Protein AF-A0A946YB17-F1 (afdb_monomer)

Sequence (81 aa):
MTMNAKYKSTLLWLLVLVRMVMPIGSSAERIKDVASVAGVRDNQLLGYGLVVGLDGTGDSSSQPFTVQSLTNMLAQLGVVI

Foldseek 3Di:
DDDDPVVVVVVVVVVVVVVVPDDDDDDDDDCVVVDDDPPDDPDDDDDDDDDADDPPDGPPVPDCPRVVVVQVVCVVVVNHD

Structure (mmCIF, N/CA/C/O backbone):
data_AF-A0A946YB17-F1
#
_entry.id   AF-A0A946YB17-F1
#
loop_
_atom_site.group_PDB
_atom_site.id
_atom_site.type_symbol
_atom_site.label_atom_id
_atom_site.label_alt_id
_atom_site.label_comp_id
_atom_site.label_asym_id
_atom_site.label_entity_id
_atom_site.label_seq_id
_atom_site.pdbx_PDB_ins_code
_atom_site.Cartn_x
_atom_site.Cartn_y
_atom_site.Cartn_z
_atom_site.occupancy
_atom_site.B_iso_or_equiv
_atom_site.auth_seq_id
_atom_site.auth_comp_id
_atom_site.auth_asym_id
_atom_site.auth_atom_id
_atom_site.pdbx_PDB_model_num
ATOM 1 N N . MET A 1 1 ? 47.499 20.988 -38.595 1.00 53.34 1 MET A N 1
ATOM 2 C CA . MET A 1 1 ? 48.120 20.012 -37.673 1.00 53.34 1 MET A CA 1
ATOM 3 C C . MET A 1 1 ? 47.192 18.798 -37.574 1.00 53.34 1 MET A C 1
ATOM 5 O O . MET A 1 1 ? 46.291 18.770 -36.748 1.00 5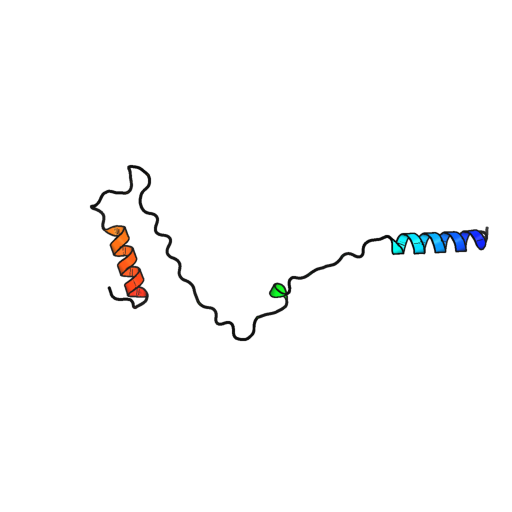3.34 1 MET A O 1
ATOM 9 N N . THR A 1 2 ? 47.278 17.871 -38.533 1.00 57.94 2 THR A N 1
ATOM 10 C CA . THR A 1 2 ? 46.327 16.757 -38.687 1.00 57.94 2 THR A CA 1
ATOM 11 C C . THR A 1 2 ? 46.774 15.564 -37.846 1.00 57.94 2 THR A C 1
ATOM 13 O O . THR A 1 2 ? 47.821 14.967 -38.069 1.00 57.94 2 THR A O 1
ATOM 16 N N . MET A 1 3 ? 45.979 15.232 -36.833 1.00 62.47 3 MET A N 1
ATOM 17 C CA . MET A 1 3 ? 46.229 14.095 -35.949 1.00 62.47 3 MET A CA 1
ATOM 18 C C . MET A 1 3 ? 46.171 12.778 -36.746 1.00 62.47 3 MET A C 1
ATOM 20 O O . MET A 1 3 ? 45.217 12.553 -37.496 1.00 62.47 3 MET A O 1
ATOM 24 N N . ASN A 1 4 ? 47.197 11.935 -36.592 1.00 70.00 4 ASN A N 1
ATOM 25 C CA . ASN A 1 4 ? 47.410 10.695 -37.348 1.00 70.00 4 ASN A CA 1
ATOM 26 C C . ASN A 1 4 ? 46.180 9.760 -37.294 1.00 70.00 4 ASN A C 1
ATOM 28 O O . ASN A 1 4 ? 45.653 9.484 -36.215 1.00 70.00 4 ASN A O 1
ATOM 32 N N . ALA A 1 5 ? 45.744 9.236 -38.449 1.00 72.06 5 ALA A N 1
ATOM 33 C CA . ALA A 1 5 ? 44.503 8.456 -38.594 1.00 72.06 5 ALA A CA 1
ATOM 34 C C . ALA A 1 5 ? 44.436 7.203 -37.693 1.00 72.06 5 ALA A C 1
ATOM 36 O O . ALA A 1 5 ? 43.356 6.809 -37.253 1.00 72.06 5 ALA A O 1
ATOM 37 N N . LYS A 1 6 ? 45.597 6.627 -37.349 1.00 71.75 6 LYS A N 1
ATOM 38 C CA . LYS A 1 6 ? 45.711 5.499 -36.411 1.00 71.75 6 LYS A CA 1
ATOM 39 C C . LYS A 1 6 ? 45.223 5.858 -35.002 1.00 71.75 6 LYS A C 1
ATOM 41 O O . LYS A 1 6 ? 44.416 5.124 -34.448 1.00 71.75 6 LYS A O 1
ATOM 46 N N . TYR A 1 7 ? 45.621 7.016 -34.462 1.00 76.94 7 TYR A N 1
ATOM 47 C CA . TYR A 1 7 ? 45.211 7.449 -33.118 1.00 76.94 7 TYR A CA 1
ATOM 48 C C . TYR A 1 7 ? 43.717 7.762 -33.037 1.00 76.94 7 TYR A C 1
ATOM 50 O O . TYR A 1 7 ? 43.088 7.484 -32.021 1.00 76.94 7 TYR A O 1
ATOM 58 N N . LYS A 1 8 ? 43.126 8.281 -34.122 1.00 78.19 8 LYS A N 1
ATOM 59 C CA . LYS A 1 8 ? 41.675 8.510 -34.196 1.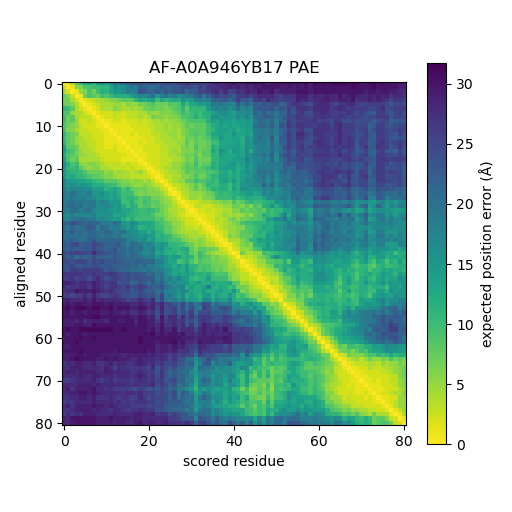00 78.19 8 LYS A CA 1
ATOM 60 C C . LYS A 1 8 ? 40.887 7.198 -34.136 1.00 78.19 8 LYS A C 1
ATOM 62 O O . LYS A 1 8 ? 39.894 7.130 -33.422 1.00 78.19 8 LYS A O 1
ATOM 67 N N . SER A 1 9 ? 41.348 6.160 -34.838 1.00 80.81 9 SER A N 1
ATOM 68 C CA . SER A 1 9 ? 40.724 4.829 -34.812 1.00 80.81 9 SER A CA 1
ATOM 69 C C . SER A 1 9 ? 40.834 4.168 -33.433 1.00 80.81 9 SER A C 1
ATOM 71 O O . SER A 1 9 ? 39.837 3.688 -32.900 1.00 80.81 9 SER A O 1
ATOM 73 N N . THR A 1 10 ? 42.007 4.222 -32.793 1.00 85.81 10 THR A N 1
ATOM 74 C CA . THR A 1 10 ? 42.187 3.690 -31.430 1.00 85.81 10 THR A CA 1
ATOM 75 C C . THR A 1 10 ? 41.302 4.409 -30.411 1.00 85.81 10 THR A C 1
ATOM 77 O O . THR A 1 10 ? 40.720 3.773 -29.537 1.00 85.81 10 THR A O 1
ATOM 80 N N . LEU A 1 11 ? 41.150 5.729 -30.540 1.00 88.62 11 LEU A N 1
ATOM 81 C CA . LEU A 1 11 ? 40.305 6.527 -29.653 1.00 88.62 11 LEU A CA 1
ATOM 82 C C . LEU A 1 11 ? 38.808 6.242 -29.868 1.00 88.62 11 LEU A C 1
ATOM 84 O O . LEU A 1 11 ? 38.051 6.202 -28.902 1.00 88.62 11 LEU A O 1
ATOM 88 N N . LEU A 1 12 ? 38.390 5.966 -31.107 1.00 89.75 12 LEU A N 1
ATOM 89 C CA . LEU A 1 12 ? 37.035 5.494 -31.409 1.00 89.75 12 LEU A CA 1
ATOM 90 C C . LEU A 1 12 ? 36.759 4.124 -30.782 1.00 89.75 12 LEU A C 1
ATOM 92 O O . LEU A 1 12 ? 35.721 3.946 -30.149 1.00 89.75 12 LEU A O 1
ATOM 96 N N . TRP A 1 13 ? 37.698 3.182 -30.884 1.00 90.06 13 TRP A N 1
ATOM 97 C CA . TRP A 1 13 ? 37.570 1.873 -30.239 1.00 90.06 13 TRP A CA 1
ATOM 98 C C . TRP A 1 13 ? 37.506 1.969 -28.713 1.00 90.06 13 TRP A C 1
ATOM 100 O O . TRP A 1 13 ? 36.696 1.286 -28.089 1.00 90.06 13 TRP A O 1
ATOM 110 N N . LEU A 1 14 ? 38.295 2.864 -28.114 1.00 90.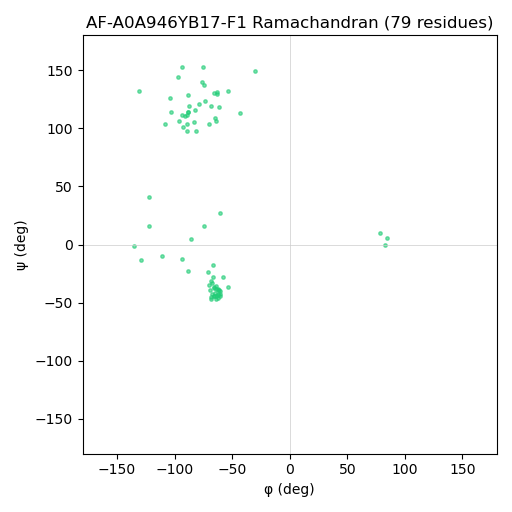94 14 LEU A N 1
ATOM 111 C CA . LEU A 1 14 ? 38.245 3.141 -26.680 1.00 90.94 14 LEU A CA 1
ATOM 112 C C . LEU A 1 14 ? 36.873 3.692 -26.256 1.00 90.94 14 LEU A C 1
ATOM 114 O O . LEU A 1 14 ? 36.312 3.248 -25.259 1.00 90.94 14 LEU A O 1
ATOM 118 N N . LEU A 1 15 ? 36.302 4.620 -27.027 1.00 90.69 15 LEU A N 1
ATOM 119 C CA . LEU A 1 15 ? 34.980 5.192 -26.749 1.00 90.69 15 LEU A CA 1
ATOM 120 C C . LEU A 1 15 ? 33.853 4.156 -26.865 1.00 90.69 15 LEU A C 1
ATOM 122 O O . LEU A 1 15 ? 32.924 4.173 -26.058 1.00 90.69 15 LEU A O 1
ATOM 126 N N . VAL A 1 16 ? 33.942 3.236 -27.830 1.00 91.62 16 VAL A N 1
ATOM 127 C CA . VAL A 1 16 ? 32.985 2.127 -27.981 1.00 91.62 16 VAL A CA 1
ATOM 128 C C . VAL A 1 16 ? 33.077 1.162 -26.799 1.00 91.62 16 VAL A C 1
ATOM 130 O O . VAL A 1 16 ? 32.048 0.795 -26.233 1.00 91.62 16 VAL A O 1
ATOM 133 N N . LEU A 1 17 ? 34.293 0.811 -26.370 1.00 91.25 17 LEU A N 1
ATOM 134 C CA . LEU A 1 17 ? 34.511 -0.031 -25.190 1.00 91.25 17 LEU A CA 1
ATOM 135 C C . LEU A 1 17 ? 33.943 0.607 -23.918 1.00 91.25 17 LEU A C 1
ATOM 137 O O . LEU A 1 17 ? 33.249 -0.060 -23.158 1.00 91.25 17 LEU A O 1
ATOM 141 N N . VAL A 1 18 ? 34.161 1.908 -23.713 1.00 90.88 18 VAL A N 1
ATOM 142 C CA . VAL A 1 18 ? 33.598 2.639 -22.564 1.00 90.88 18 VAL A CA 1
ATOM 143 C C . VAL A 1 18 ? 32.068 2.636 -22.592 1.00 90.88 18 VAL A C 1
ATOM 145 O O . VAL A 1 18 ? 31.432 2.478 -21.550 1.00 90.88 18 VAL A O 1
ATOM 148 N N . ARG A 1 19 ? 31.453 2.764 -23.773 1.00 88.38 19 ARG A N 1
ATOM 149 C CA . ARG A 1 19 ? 29.991 2.718 -23.910 1.00 88.38 19 ARG A CA 1
ATOM 150 C C . ARG A 1 19 ? 29.393 1.348 -23.619 1.00 88.38 19 ARG A C 1
ATOM 152 O O . ARG A 1 19 ? 28.288 1.308 -23.092 1.00 88.38 19 ARG A O 1
ATOM 159 N N . MET A 1 20 ? 30.103 0.258 -23.901 1.00 87.00 20 MET A N 1
ATOM 160 C CA . MET A 1 20 ? 29.620 -1.095 -23.595 1.00 87.00 20 MET A CA 1
ATOM 161 C C . MET A 1 20 ? 29.603 -1.421 -22.097 1.00 87.00 20 MET A C 1
ATOM 163 O O . MET A 1 20 ? 28.839 -2.284 -21.680 1.00 87.00 20 MET A O 1
ATOM 167 N N . VAL A 1 21 ? 30.422 -0.742 -21.290 1.00 88.62 21 VAL A N 1
ATOM 168 C CA . VAL A 1 21 ? 30.535 -1.012 -19.845 1.00 88.62 21 VAL A CA 1
ATOM 169 C C . VAL A 1 21 ? 29.603 -0.118 -19.013 1.00 88.62 21 VAL A C 1
ATOM 171 O O . VAL A 1 21 ? 29.389 -0.378 -17.831 1.00 88.62 21 VAL A O 1
ATOM 174 N N . MET A 1 22 ? 29.007 0.927 -19.601 1.00 86.44 22 MET A N 1
ATOM 175 C CA . MET A 1 22 ? 28.075 1.784 -18.868 1.00 86.44 22 MET A CA 1
ATOM 176 C C . MET A 1 22 ? 26.727 1.079 -18.636 1.00 86.44 22 MET A C 1
ATOM 178 O O . MET A 1 22 ? 26.073 0.694 -19.608 1.00 86.44 22 MET A O 1
ATOM 182 N N . PRO A 1 23 ? 26.268 0.948 -17.375 1.00 83.38 23 PRO A N 1
ATOM 183 C CA . PRO A 1 23 ? 24.962 0.380 -17.083 1.00 83.38 23 PRO A CA 1
ATOM 184 C C . PRO A 1 23 ? 23.861 1.289 -17.631 1.00 83.38 23 PRO A C 1
ATOM 186 O O . PRO A 1 23 ? 23.848 2.501 -17.406 1.00 83.38 23 PRO A O 1
ATOM 189 N N . ILE A 1 24 ? 22.924 0.686 -18.354 1.00 81.50 24 ILE A N 1
ATOM 190 C CA . ILE A 1 24 ? 21.733 1.362 -18.856 1.00 81.50 24 ILE A CA 1
ATOM 191 C C . ILE A 1 24 ? 20.753 1.450 -17.682 1.00 81.50 24 ILE A C 1
ATOM 193 O O . ILE A 1 24 ? 20.393 0.428 -17.098 1.00 81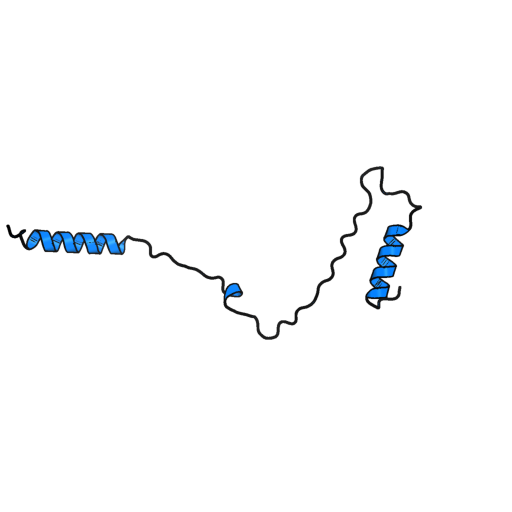.50 24 ILE A O 1
ATOM 197 N N . GLY A 1 25 ? 20.355 2.662 -17.292 1.00 80.56 25 GLY A N 1
ATOM 198 C CA . GLY A 1 25 ? 19.384 2.851 -16.215 1.00 80.56 25 GLY A CA 1
ATOM 199 C C . GLY A 1 25 ? 18.046 2.200 -16.573 1.00 80.56 25 GLY A C 1
ATOM 200 O O . GLY A 1 25 ? 17.414 2.583 -17.553 1.00 80.56 25 GLY A O 1
ATOM 201 N N . SER A 1 26 ? 17.618 1.217 -15.783 1.00 74.88 26 SER A N 1
ATOM 202 C CA . SER A 1 26 ? 16.317 0.558 -15.919 1.00 74.88 26 SER A CA 1
ATOM 203 C C . SER A 1 26 ? 15.286 1.282 -15.051 1.00 74.88 26 SER A C 1
ATOM 205 O O . SER A 1 26 ? 15.342 1.178 -13.825 1.00 74.88 26 SER A O 1
ATOM 207 N N . SER A 1 27 ? 14.323 1.973 -15.666 1.00 77.44 27 SER A N 1
ATOM 208 C CA . SER A 1 27 ? 13.096 2.384 -14.968 1.00 77.44 27 SER A CA 1
ATOM 209 C C . SER A 1 27 ? 12.126 1.211 -14.948 1.00 77.44 27 SER A C 1
ATOM 211 O O . SER A 1 27 ? 11.441 0.946 -15.931 1.00 77.44 27 SER A O 1
ATOM 213 N N . ALA A 1 28 ? 12.105 0.480 -13.836 1.00 78.44 28 ALA A N 1
ATOM 214 C CA . ALA A 1 28 ? 11.110 -0.555 -13.599 1.00 78.44 28 ALA A CA 1
ATOM 215 C C . ALA A 1 28 ? 9.895 0.078 -12.912 1.00 78.44 28 ALA A C 1
ATOM 217 O O . ALA A 1 28 ? 9.893 0.288 -11.699 1.00 78.44 28 ALA A O 1
ATOM 218 N N . GLU A 1 29 ? 8.873 0.407 -13.696 1.00 82.38 29 GLU A N 1
ATOM 219 C CA . GLU A 1 29 ? 7.569 0.803 -13.168 1.00 82.38 29 GLU A CA 1
ATOM 220 C C . GLU A 1 29 ? 6.819 -0.443 -12.685 1.00 82.38 29 GLU A C 1
ATOM 222 O O . GLU A 1 29 ? 6.921 -1.521 -13.283 1.00 82.38 29 GLU A O 1
ATOM 227 N N . ARG A 1 30 ? 6.111 -0.356 -11.554 1.00 84.75 30 ARG A N 1
ATOM 228 C CA . ARG A 1 30 ? 5.428 -1.539 -11.024 1.00 84.75 30 ARG A CA 1
ATOM 229 C C . ARG A 1 30 ? 4.201 -1.799 -11.881 1.00 84.75 30 ARG A C 1
ATOM 231 O O . ARG A 1 30 ? 3.437 -0.888 -12.161 1.00 84.75 30 ARG A O 1
ATOM 238 N N . ILE A 1 31 ? 3.950 -3.065 -12.213 1.00 83.19 31 ILE A N 1
ATOM 239 C CA . ILE A 1 31 ? 2.780 -3.460 -13.018 1.00 83.19 31 ILE A CA 1
ATOM 240 C C . ILE A 1 31 ? 1.472 -2.931 -12.405 1.00 83.19 31 ILE A C 1
ATOM 242 O O . ILE A 1 31 ? 0.593 -2.491 -13.131 1.00 83.19 31 ILE A O 1
ATOM 246 N N . LYS A 1 32 ? 1.369 -2.898 -11.069 1.00 86.31 32 LYS A N 1
ATOM 247 C CA . LYS A 1 32 ? 0.206 -2.345 -10.354 1.00 86.31 32 LYS A CA 1
ATOM 248 C C . LYS A 1 32 ? 0.009 -0.829 -10.509 1.00 86.31 32 LYS A C 1
ATOM 250 O O . LYS A 1 32 ? -1.072 -0.342 -10.206 1.00 86.31 32 LYS A O 1
ATOM 255 N N . ASP A 1 33 ? 1.042 -0.105 -10.933 1.00 83.50 33 ASP A N 1
ATOM 256 C CA . ASP A 1 33 ? 0.989 1.344 -11.133 1.00 83.50 33 ASP A CA 1
ATOM 257 C C . ASP A 1 33 ? 0.501 1.674 -12.564 1.00 83.50 33 ASP A C 1
ATOM 259 O O . ASP A 1 33 ? -0.080 2.731 -12.786 1.00 83.50 33 ASP A O 1
ATOM 263 N N . VAL A 1 34 ? 0.656 0.740 -13.517 1.00 83.94 34 VAL A N 1
ATOM 264 C CA . VAL A 1 34 ? 0.279 0.903 -14.941 1.00 83.94 34 VAL A CA 1
ATOM 265 C C . VAL A 1 34 ? -0.904 0.045 -15.392 1.00 83.94 34 VAL A C 1
ATOM 267 O O . VAL A 1 34 ? -1.413 0.227 -16.497 1.00 83.94 34 VAL A O 1
ATOM 270 N N . ALA A 1 35 ? -1.352 -0.899 -14.568 1.00 83.25 35 ALA A N 1
ATOM 271 C CA . ALA A 1 35 ? -2.443 -1.805 -14.894 1.00 83.25 35 ALA A CA 1
ATOM 272 C C . ALA A 1 35 ? -3.480 -1.852 -13.768 1.00 83.25 35 ALA A C 1
ATOM 274 O O . ALA A 1 35 ? -3.145 -2.051 -12.600 1.00 83.25 35 ALA A O 1
ATOM 275 N N . SER A 1 36 ? -4.755 -1.728 -14.139 1.00 80.81 36 SER A N 1
ATOM 276 C CA . SER A 1 36 ? -5.890 -1.982 -13.254 1.00 80.81 36 SER A CA 1
ATOM 277 C C . SER A 1 36 ? -6.426 -3.397 -13.472 1.00 80.81 36 SER A C 1
ATOM 279 O O . SER A 1 36 ? -6.423 -3.931 -14.582 1.00 80.81 36 SER A O 1
ATOM 281 N N . VAL A 1 37 ? -6.882 -4.035 -12.395 1.00 81.06 37 VAL A N 1
ATOM 282 C CA . VAL A 1 37 ? -7.482 -5.369 -12.475 1.00 81.06 37 VAL A CA 1
ATOM 283 C C . VAL A 1 37 ? -8.947 -5.219 -12.884 1.00 81.06 37 VAL A C 1
ATOM 285 O O . VAL A 1 37 ? -9.751 -4.640 -12.152 1.00 81.06 37 VAL A O 1
ATOM 288 N N . ALA A 1 38 ? -9.304 -5.740 -14.058 1.00 81.12 38 ALA A N 1
ATOM 289 C CA . ALA A 1 38 ? -10.679 -5.714 -14.541 1.00 81.12 38 ALA A CA 1
ATOM 290 C C . ALA A 1 38 ? -11.605 -6.525 -13.615 1.00 81.12 38 ALA A C 1
ATOM 292 O O . ALA A 1 38 ? -11.306 -7.665 -13.267 1.00 81.12 38 ALA A O 1
ATOM 293 N N . GLY A 1 39 ? -12.743 -5.938 -13.228 1.00 78.19 39 GLY A N 1
ATOM 294 C CA . GLY A 1 39 ? -13.760 -6.609 -12.409 1.00 78.19 39 GLY A CA 1
ATOM 295 C C . GLY A 1 39 ? -13.525 -6.570 -10.895 1.00 78.19 39 GLY A C 1
ATOM 296 O O . GLY A 1 39 ? -14.304 -7.174 -10.157 1.00 78.19 39 GLY A O 1
ATOM 297 N N . VAL A 1 40 ? -12.506 -5.852 -10.406 1.00 75.06 40 VAL A N 1
ATOM 298 C CA . VAL A 1 40 ? -12.375 -5.584 -8.967 1.00 75.06 40 VAL A CA 1
ATOM 299 C C . VAL A 1 40 ? -13.489 -4.639 -8.534 1.00 75.06 40 VAL A C 1
ATOM 301 O O . VAL A 1 40 ? -13.610 -3.522 -9.029 1.00 75.06 40 VAL A O 1
ATOM 304 N N . ARG A 1 41 ? -14.324 -5.114 -7.610 1.00 81.25 41 ARG A N 1
ATOM 305 C CA . ARG A 1 41 ? -15.255 -4.270 -6.865 1.00 81.25 41 ARG A CA 1
ATOM 306 C C . ARG A 1 41 ? -14.523 -3.761 -5.637 1.00 81.25 41 ARG A C 1
ATOM 308 O O . ARG A 1 41 ? -13.976 -4.567 -4.883 1.00 81.25 41 ARG A O 1
ATOM 315 N N . ASP A 1 42 ? -14.559 -2.455 -5.418 1.00 73.81 42 ASP A N 1
ATOM 316 C CA . ASP A 1 42 ? -14.090 -1.877 -4.167 1.00 73.81 42 ASP A CA 1
ATOM 317 C C . ASP A 1 42 ? -14.985 -2.387 -3.034 1.00 73.81 42 ASP A C 1
ATOM 319 O O . ASP A 1 42 ? -16.153 -2.010 -2.917 1.00 73.81 42 ASP A O 1
ATOM 323 N N . ASN A 1 43 ? -14.464 -3.305 -2.220 1.00 77.56 43 ASN A N 1
ATOM 324 C CA . ASN A 1 43 ? -15.144 -3.738 -1.009 1.00 77.56 43 ASN A CA 1
ATOM 325 C C . ASN A 1 43 ? -14.694 -2.822 0.123 1.00 77.56 43 ASN A C 1
ATOM 327 O O . ASN A 1 43 ? -13.568 -2.942 0.606 1.00 77.56 43 ASN A O 1
ATOM 331 N N . GLN A 1 44 ? -15.552 -1.883 0.518 1.00 74.44 44 GLN A N 1
ATOM 332 C CA . GLN A 1 44 ? -15.249 -0.995 1.632 1.00 74.44 44 GLN A CA 1
ATOM 333 C C . GLN A 1 44 ? -15.146 -1.823 2.912 1.00 74.44 44 GLN A C 1
ATOM 335 O O . GLN A 1 44 ? -16.134 -2.349 3.421 1.00 74.44 44 GLN A O 1
ATOM 340 N N . LEU A 1 45 ? -13.922 -1.966 3.408 1.00 79.31 45 LEU A N 1
ATOM 341 C CA . LEU A 1 45 ? -13.652 -2.607 4.683 1.00 79.31 45 LEU A CA 1
ATOM 342 C C . LEU A 1 45 ? -13.721 -1.539 5.771 1.00 79.31 45 LEU A C 1
ATOM 344 O O . LEU A 1 45 ? -12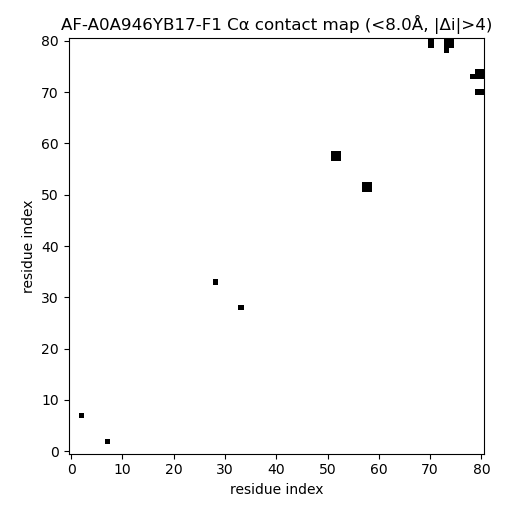.901 -0.624 5.812 1.00 79.31 45 LEU A O 1
ATOM 348 N N . LEU A 1 46 ? -14.708 -1.666 6.651 1.00 79.94 46 LEU A N 1
ATOM 349 C CA . LEU A 1 46 ? -14.815 -0.869 7.866 1.00 79.94 46 LEU A CA 1
ATOM 350 C C . LEU A 1 46 ? -14.152 -1.658 8.999 1.00 79.94 46 LEU A C 1
ATOM 352 O O . LEU A 1 46 ? -14.633 -2.720 9.387 1.00 79.94 46 LEU A O 1
ATOM 356 N N . GLY A 1 47 ? -13.021 -1.164 9.500 1.00 76.62 47 GLY A N 1
ATOM 357 C CA . GLY A 1 47 ? -12.342 -1.720 10.671 1.00 76.62 47 GLY A CA 1
ATOM 358 C C . GLY A 1 47 ? -12.581 -0.836 11.891 1.00 76.62 47 GLY A C 1
ATOM 359 O O . GLY A 1 47 ? -12.308 0.360 11.835 1.00 76.62 47 GLY A O 1
ATOM 360 N N . TYR A 1 48 ? -13.068 -1.406 12.994 1.00 71.44 48 TYR A N 1
ATOM 361 C CA . TYR A 1 48 ? -13.181 -0.701 14.273 1.00 71.44 48 TYR A CA 1
ATOM 362 C C . TYR A 1 48 ? -12.052 -1.149 15.205 1.00 71.44 48 TYR A C 1
ATOM 364 O O . TYR A 1 48 ? -11.983 -2.313 15.598 1.00 71.44 48 TYR A O 1
ATOM 372 N N . GLY A 1 49 ? -11.145 -0.229 15.538 1.00 70.56 49 GLY A N 1
ATOM 373 C CA . GLY A 1 49 ? -10.119 -0.455 16.551 1.00 70.56 49 GLY A CA 1
ATOM 374 C C . GLY A 1 49 ? -10.705 -0.196 17.931 1.00 70.56 49 GLY A C 1
ATOM 375 O O . GLY A 1 49 ? -10.911 0.958 18.298 1.00 70.56 49 GLY A O 1
ATOM 376 N N . LEU A 1 50 ? -10.984 -1.255 18.688 1.00 69.06 50 LEU A N 1
ATOM 377 C CA . LEU A 1 50 ? -11.429 -1.119 20.067 1.00 69.06 50 LEU A CA 1
ATOM 378 C C . LEU A 1 50 ? -10.216 -1.099 21.006 1.00 69.06 50 LEU A C 1
ATOM 380 O O . LEU A 1 50 ? -9.549 -2.117 21.174 1.00 69.06 50 LEU A O 1
ATOM 384 N N . VAL A 1 51 ? -9.948 0.045 21.635 1.00 66.81 51 VAL A N 1
ATOM 385 C CA . VAL A 1 51 ? -8.949 0.154 22.706 1.00 66.81 51 VAL A CA 1
ATOM 386 C C . VAL A 1 51 ? -9.680 0.042 24.041 1.00 66.81 51 VAL A C 1
ATOM 388 O O . VAL A 1 51 ? -10.389 0.963 24.440 1.00 66.81 51 VAL A O 1
ATOM 391 N N . VAL A 1 52 ? -9.537 -1.103 24.708 1.00 64.31 52 VAL A N 1
ATOM 392 C CA . VAL A 1 52 ? -9.946 -1.283 26.110 1.00 64.31 52 VAL A CA 1
ATOM 393 C C . VAL A 1 52 ? -8.755 -1.009 27.025 1.00 64.31 52 VAL A C 1
ATOM 395 O O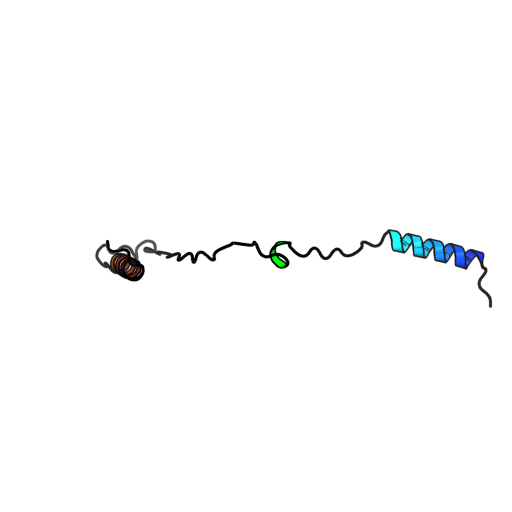 . VAL A 1 52 ? -7.614 -1.111 26.587 1.00 64.31 52 VAL A O 1
ATOM 398 N N . GLY A 1 53 ? -9.054 -0.589 28.253 1.00 63.28 53 GLY A N 1
ATOM 399 C CA . GLY A 1 53 ? -8.184 0.071 29.224 1.00 63.28 53 GLY A CA 1
ATOM 400 C C . GLY A 1 53 ? -6.678 -0.211 29.250 1.00 63.28 53 GLY A C 1
ATOM 401 O O . GLY A 1 53 ? -6.200 -1.312 29.010 1.00 63.28 53 GLY A O 1
ATOM 402 N N . LEU A 1 54 ? -5.936 0.822 29.654 1.00 67.12 54 LEU A N 1
ATOM 403 C CA . LEU A 1 54 ? -4.540 0.729 30.080 1.00 67.12 54 LEU A CA 1
ATOM 404 C C . LEU A 1 54 ? -4.463 0.121 31.493 1.00 67.12 54 LEU A C 1
ATOM 406 O O . LEU A 1 54 ? -5.399 0.310 32.282 1.00 67.12 54 LEU A O 1
ATOM 410 N N . ASP A 1 55 ? -3.350 -0.545 31.824 1.00 57.94 55 ASP A N 1
ATOM 411 C CA . ASP A 1 55 ? -3.112 -1.158 33.140 1.00 57.94 55 ASP A CA 1
ATOM 412 C C . ASP A 1 55 ? -3.542 -0.226 34.290 1.00 57.94 55 ASP A C 1
ATOM 414 O O . ASP A 1 55 ? -2.988 0.855 34.499 1.00 57.94 55 ASP A O 1
ATOM 418 N N . GLY A 1 56 ? -4.580 -0.644 35.021 1.00 57.97 56 GLY A N 1
ATOM 419 C CA . GLY A 1 56 ? -5.055 0.001 36.247 1.00 57.97 56 GLY A CA 1
ATOM 420 C C . GLY A 1 56 ? -5.994 1.208 36.105 1.00 57.97 56 GLY A C 1
ATOM 421 O O . GLY A 1 56 ? -6.416 1.730 37.135 1.00 57.97 56 GLY A O 1
ATOM 422 N N . THR A 1 57 ? -6.360 1.666 34.898 1.00 61.69 57 THR A N 1
ATOM 423 C CA . THR A 1 57 ? -7.210 2.878 34.733 1.00 61.69 57 THR A CA 1
ATOM 424 C C . THR A 1 57 ? -8.435 2.724 33.837 1.00 61.69 57 THR A C 1
ATOM 426 O O . THR A 1 57 ? -9.307 3.590 33.873 1.00 61.69 57 THR A O 1
ATOM 429 N N . GLY A 1 58 ? -8.550 1.649 33.054 1.00 56.94 58 GLY A N 1
ATOM 430 C CA . GLY A 1 58 ? -9.605 1.554 32.036 1.00 56.94 58 GLY A CA 1
ATOM 431 C C . GLY A 1 58 ? -10.548 0.359 32.139 1.00 56.94 58 GLY A C 1
ATOM 432 O O . GLY A 1 58 ? -11.255 0.097 31.174 1.00 56.94 58 GLY A O 1
ATOM 433 N N . ASP A 1 59 ? -10.577 -0.331 33.282 1.00 63.31 59 ASP A N 1
ATOM 434 C CA . ASP A 1 59 ? -11.436 -1.504 33.503 1.00 63.31 59 ASP A CA 1
ATOM 435 C C . ASP A 1 59 ? -12.370 -1.325 34.712 1.00 63.31 59 ASP A C 1
ATOM 437 O O . ASP A 1 59 ? -12.589 -2.218 35.530 1.00 63.31 59 ASP A O 1
ATOM 441 N N . SER A 1 60 ? -12.937 -0.123 34.860 1.00 55.62 60 SER A N 1
ATOM 442 C CA . SER A 1 60 ? -14.099 0.021 35.737 1.00 55.62 60 SER A CA 1
ATOM 443 C C . SER A 1 60 ? -15.265 -0.686 35.058 1.00 55.62 60 SER A C 1
ATOM 445 O O . SER A 1 60 ? -15.839 -0.157 34.107 1.00 55.62 60 SER A O 1
ATOM 447 N N . SER A 1 61 ? -15.613 -1.876 35.550 1.00 54.47 61 SER A N 1
ATOM 448 C CA . SER A 1 61 ? -16.715 -2.751 35.115 1.00 54.47 61 SER A CA 1
ATOM 449 C C . SER A 1 61 ? -18.124 -2.125 35.235 1.00 54.47 61 SER A C 1
ATOM 451 O O . SER A 1 61 ? -19.113 -2.825 35.426 1.00 54.47 61 SER A O 1
ATOM 453 N N . SER A 1 62 ? -18.234 -0.799 35.155 1.00 53.81 62 SER A N 1
ATOM 454 C CA . SER A 1 62 ? -19.425 0.012 35.399 1.00 53.81 62 SER A CA 1
ATOM 455 C C . SER A 1 62 ? -19.667 1.111 34.356 1.00 53.81 62 SER A C 1
ATOM 457 O O . SER A 1 62 ? -20.683 1.797 34.455 1.00 53.81 62 SER A O 1
ATOM 459 N N . GLN A 1 63 ? -18.809 1.288 33.340 1.00 56.19 63 GLN A N 1
ATOM 460 C CA . GLN A 1 63 ? -19.097 2.210 32.232 1.00 56.19 63 GLN A CA 1
ATOM 461 C C . GLN A 1 63 ? -19.407 1.460 30.923 1.00 56.19 63 GLN A C 1
ATOM 463 O O . GLN A 1 63 ? -18.493 1.012 30.234 1.00 56.19 63 GLN A O 1
ATOM 468 N N . PRO A 1 64 ? -20.689 1.364 30.517 1.00 59.84 64 PRO A N 1
ATOM 469 C CA . PRO A 1 64 ? -21.133 0.613 29.334 1.00 59.84 64 PRO A CA 1
ATOM 470 C C . PRO A 1 64 ? -20.801 1.299 27.996 1.00 59.84 64 PRO A C 1
ATOM 472 O O . PRO A 1 64 ? -21.363 0.953 26.958 1.00 59.84 64 PRO A O 1
ATOM 475 N N . PHE A 1 65 ? -19.896 2.279 27.990 1.00 60.75 65 PHE A N 1
ATOM 476 C CA . PHE A 1 65 ? -19.660 3.154 26.842 1.00 60.75 65 PHE A CA 1
ATOM 477 C C . PHE A 1 65 ? -19.135 2.394 25.616 1.00 60.75 65 PHE A C 1
ATOM 479 O O . PHE A 1 65 ? -19.540 2.674 24.488 1.00 60.75 65 PHE A O 1
ATOM 486 N N . THR A 1 66 ? -18.305 1.373 25.830 1.00 67.56 66 THR A N 1
ATOM 487 C CA . THR A 1 66 ? -17.752 0.519 24.770 1.00 67.56 66 THR A CA 1
ATOM 488 C C . THR A 1 66 ? -18.814 -0.356 24.101 1.00 67.56 66 THR A C 1
ATOM 490 O O . THR A 1 66 ? -18.906 -0.403 22.874 1.00 67.56 66 THR A O 1
ATOM 493 N N . VAL A 1 67 ? -19.657 -1.017 24.900 1.00 72.56 67 VAL A N 1
ATOM 494 C CA . VAL A 1 67 ? -20.726 -1.896 24.396 1.00 72.56 67 VAL A CA 1
ATOM 495 C C . VAL A 1 67 ? -21.817 -1.070 23.716 1.00 72.56 67 VAL A C 1
ATOM 497 O O . VAL A 1 67 ? -22.297 -1.442 22.644 1.00 72.56 67 VAL A O 1
ATOM 500 N N . GLN A 1 68 ? -22.156 0.097 24.273 1.00 72.38 68 GLN A N 1
ATOM 501 C CA . GLN A 1 68 ? -23.116 1.013 23.658 1.00 72.38 68 GLN A CA 1
ATOM 502 C C . GLN A 1 68 ? -22.596 1.599 22.332 1.00 72.38 68 GLN A C 1
ATOM 504 O O . GLN A 1 68 ? -23.353 1.770 21.382 1.00 72.38 68 GLN A O 1
ATOM 509 N N . SER A 1 69 ? -21.294 1.880 22.230 1.00 72.88 69 SER A N 1
ATOM 510 C CA . SER A 1 69 ? -20.692 2.368 20.980 1.00 72.88 69 SER A CA 1
ATOM 511 C C . SER A 1 69 ? -20.702 1.295 19.887 1.00 72.88 69 SER A C 1
ATOM 513 O O . SER A 1 69 ? -21.052 1.589 18.744 1.00 72.88 69 SER A O 1
ATOM 515 N N . LEU A 1 70 ? -20.383 0.042 20.238 1.00 74.19 70 LEU A N 1
ATOM 516 C CA . LEU A 1 70 ? -20.433 -1.090 19.308 1.00 74.19 70 LEU A CA 1
ATOM 517 C C . LEU A 1 70 ? -21.865 -1.359 18.827 1.00 74.19 70 LEU A C 1
ATOM 519 O O . LEU A 1 70 ? -22.093 -1.499 17.630 1.00 74.19 70 LEU A O 1
ATOM 523 N N . THR A 1 71 ? -22.828 -1.393 19.747 1.00 78.06 71 THR A N 1
ATOM 524 C CA . THR A 1 71 ? -24.248 -1.620 19.426 1.00 78.06 71 THR A CA 1
ATOM 525 C 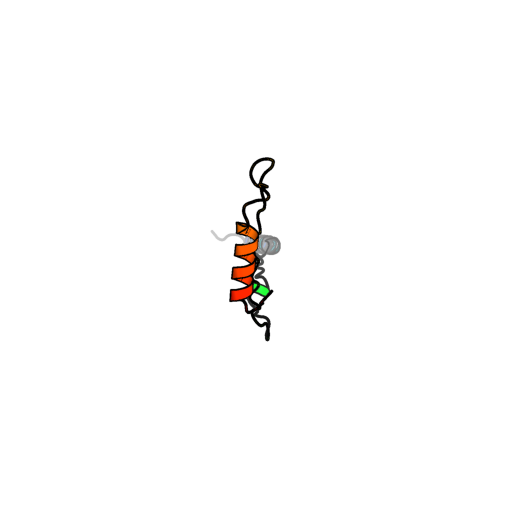C . THR A 1 71 ? -24.812 -0.524 18.527 1.00 78.06 71 THR A C 1
ATOM 527 O O . THR A 1 71 ? -25.467 -0.834 17.535 1.00 78.06 71 THR A O 1
ATOM 530 N N . ASN A 1 72 ? -24.489 0.745 18.786 1.00 79.38 72 ASN A N 1
ATOM 531 C CA . ASN A 1 72 ? -24.906 1.857 17.930 1.00 79.38 72 ASN A CA 1
ATOM 532 C C . ASN A 1 72 ? -24.290 1.779 16.522 1.00 79.38 72 ASN A C 1
ATOM 534 O O . ASN A 1 72 ? -24.968 2.081 15.541 1.00 79.38 72 ASN A O 1
ATOM 538 N N . MET A 1 73 ? -23.026 1.363 16.403 1.00 78.44 73 MET A N 1
ATOM 539 C CA . MET A 1 73 ? -22.355 1.187 15.110 1.00 78.44 73 MET A CA 1
ATOM 540 C C . MET A 1 73 ? -22.957 0.019 14.319 1.00 78.44 73 MET A C 1
ATOM 542 O O . MET A 1 73 ? -23.287 0.177 13.145 1.00 78.44 73 MET A O 1
ATOM 546 N N . LEU A 1 74 ? -23.185 -1.124 14.970 1.00 79.31 74 LEU A N 1
ATOM 547 C CA . LEU A 1 74 ? -23.839 -2.278 14.352 1.00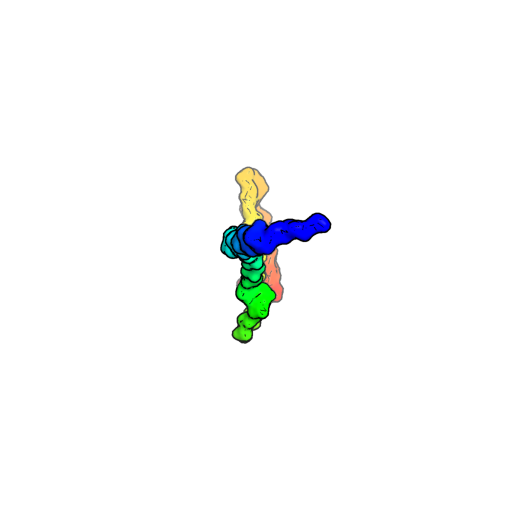 79.31 74 LEU A CA 1
ATOM 548 C C . LEU A 1 74 ? -25.258 -1.933 13.883 1.00 79.31 74 LEU A C 1
ATOM 550 O O . LEU A 1 74 ? -25.610 -2.239 12.743 1.00 79.31 74 LEU A O 1
ATOM 554 N N . ALA A 1 75 ? -26.023 -1.193 14.690 1.00 81.69 75 ALA A N 1
ATOM 555 C CA . ALA A 1 75 ? -27.347 -0.710 14.311 1.00 81.69 75 ALA A CA 1
ATOM 556 C C . ALA A 1 75 ? -27.309 0.211 13.074 1.00 81.69 75 ALA A C 1
ATOM 558 O O . ALA A 1 75 ? -28.160 0.086 12.195 1.00 81.69 75 ALA A O 1
ATOM 559 N N . GLN A 1 76 ? -26.307 1.093 12.955 1.00 77.81 76 GLN A N 1
ATOM 560 C CA . GLN A 1 76 ? -26.112 1.942 11.766 1.00 77.81 76 GLN A CA 1
ATOM 561 C C . GLN A 1 76 ? -25.736 1.145 10.509 1.00 77.81 76 GLN A C 1
ATOM 563 O O . GLN A 1 76 ? -26.067 1.563 9.401 1.00 77.81 76 GLN A O 1
ATOM 568 N N . LEU A 1 77 ? -25.091 -0.012 10.667 1.00 78.94 77 LEU A N 1
ATOM 569 C CA . LEU A 1 77 ? -24.796 -0.951 9.581 1.00 78.94 77 LEU A CA 1
ATOM 570 C C . LEU A 1 77 ? -25.951 -1.930 9.291 1.00 78.94 77 LEU A C 1
ATOM 572 O O . LEU A 1 77 ? -25.799 -2.826 8.462 1.00 78.94 77 LEU A O 1
ATOM 576 N N . GLY A 1 78 ? -27.104 -1.771 9.952 1.00 77.31 78 GLY A N 1
ATOM 577 C CA . GLY A 1 78 ? -28.283 -2.625 9.776 1.00 77.31 78 GLY A CA 1
ATOM 578 C C . GLY A 1 78 ? -28.202 -3.977 10.494 1.00 77.31 78 GLY A C 1
ATOM 579 O O . GLY A 1 78 ? -29.052 -4.837 10.273 1.00 77.31 78 GLY A O 1
ATOM 580 N N . VAL A 1 79 ? -27.202 -4.174 11.356 1.00 72.19 79 VAL A N 1
ATOM 581 C CA . VAL A 1 79 ? -27.048 -5.360 12.203 1.00 72.19 79 VAL A CA 1
ATOM 582 C C . VAL A 1 79 ? -27.705 -5.067 13.550 1.00 72.19 79 VAL A C 1
ATOM 584 O O . VAL A 1 79 ? -27.145 -4.369 14.393 1.00 72.19 79 VAL A O 1
ATOM 587 N N . VAL A 1 80 ? -28.920 -5.579 13.742 1.00 61.44 80 VAL A N 1
ATOM 588 C CA . VAL A 1 80 ? -29.629 -5.501 15.026 1.00 61.44 80 VAL A CA 1
ATOM 589 C C . VAL A 1 80 ? -29.203 -6.703 15.870 1.00 61.44 80 VAL A C 1
ATOM 591 O O . VAL A 1 80 ? -29.382 -7.842 15.438 1.00 61.44 80 VAL A O 1
ATOM 594 N N . ILE A 1 81 ? -28.606 -6.443 17.032 1.00 57.81 81 ILE A N 1
ATOM 595 C CA . ILE A 1 81 ? -28.241 -7.441 18.054 1.00 57.81 81 ILE A CA 1
ATOM 596 C C . ILE A 1 81 ? -29.267 -7.462 19.177 1.00 57.81 81 ILE A C 1
ATOM 598 O O . ILE A 1 81 ? -29.782 -6.371 19.510 1.00 57.81 81 ILE A O 1
#

Secondary structure (DSSP, 8-state):
----HHHHHHHHHHHHHHHHHSPPP-----HHHH---TT---------------TTTS--TT-THHHHHHHHHHHHTT---

pLDDT: mean 75.05, std 10.55, range [53.34, 91.62]

Radius of gyration: 34.7 Å; Cα contacts (8 Å, |Δi|>4): 13; chains: 1; bounding box: 78×28×75 Å

Solvent-accessible surface area (backbone atoms only — not comparable to full-atom values): 5669 Å² total; per-residue (Å²): 139,82,79,58,70,67,62,56,51,54,52,50,53,51,52,53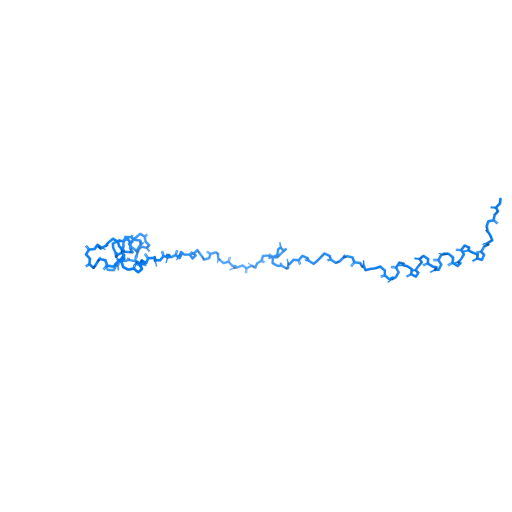,54,55,59,72,70,54,82,78,88,78,86,81,75,56,66,78,80,81,48,80,72,86,86,72,72,91,74,86,79,85,80,83,86,83,85,75,50,59,96,94,76,44,78,67,96,80,66,66,60,65,61,52,52,51,51,54,51,34,44,74,73,70,46,83,131

Mean predicted aligned error: 16.33 Å